Protein AF-X0ZHG0-F1 (afdb_monomer_lite)

Radius of gyration: 11.56 Å; chains: 1; bounding box: 28×22×31 Å

InterPro domains:
  IPR011994 Cytidylate kinase domain [PF02224] (1-54)
  IPR027417 P-loop containing nucleoside triphosphate hydrolase [G3DSA:3.40.50.300] (1-56)

Sequence (56 aa):
MYRALAYLALKREVNLYDEKALTDLTIDSPIEIENDAEHNSIIKIDGEDVTNKIFS

Structure (mmCIF, N/CA/C/O backbone):
data_AF-X0ZHG0-F1
#
_entry.id   AF-X0ZHG0-F1
#
loop_
_atom_site.group_PDB
_atom_site.id
_atom_site.type_symbol
_atom_site.label_atom_id
_atom_site.label_alt_id
_atom_site.label_comp_id
_atom_site.label_asym_id
_atom_site.label_entity_id
_atom_site.label_seq_id
_atom_site.pdbx_PDB_ins_code
_atom_site.Cartn_x
_atom_site.Cartn_y
_atom_site.Cartn_z
_atom_site.occupancy
_atom_site.B_iso_or_equiv
_atom_site.auth_seq_id
_atom_site.auth_comp_id
_atom_site.auth_asym_id
_atom_site.auth_atom_id
_atom_site.pdbx_PDB_model_n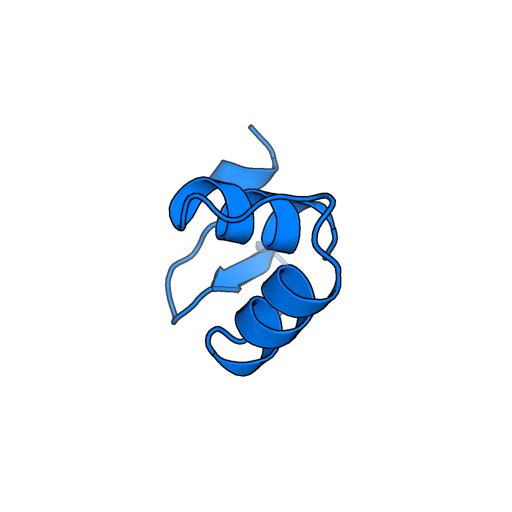um
ATOM 1 N N . MET A 1 1 ? 7.732 4.854 -2.523 1.00 64.88 1 MET A N 1
ATOM 2 C CA . MET A 1 1 ? 7.152 4.712 -1.166 1.00 64.88 1 MET A CA 1
ATOM 3 C C . MET A 1 1 ? 5.918 5.580 -0.939 1.00 64.88 1 MET A C 1
ATOM 5 O O . MET A 1 1 ? 4.847 5.002 -0.863 1.00 64.88 1 MET A O 1
ATOM 9 N N . TYR A 1 2 ? 5.999 6.920 -0.903 1.00 75.81 2 TYR A N 1
ATOM 10 C CA . TYR A 1 2 ? 4.838 7.773 -0.559 1.00 75.81 2 TYR A CA 1
ATOM 11 C C . TYR A 1 2 ? 3.574 7.537 -1.403 1.00 75.81 2 TYR A C 1
ATOM 13 O O . TYR A 1 2 ? 2.478 7.471 -0.859 1.00 75.81 2 TYR A O 1
ATOM 21 N N . ARG A 1 3 ? 3.715 7.346 -2.721 1.00 81.50 3 ARG A N 1
ATOM 22 C CA . ARG A 1 3 ? 2.568 7.076 -3.607 1.00 81.50 3 ARG A CA 1
ATOM 23 C C . ARG A 1 3 ? 1.917 5.712 -3.358 1.00 81.50 3 ARG A C 1
ATOM 25 O O . ARG A 1 3 ? 0.705 5.596 -3.454 1.00 81.50 3 ARG A O 1
ATOM 32 N N . ALA A 1 4 ? 2.713 4.707 -2.995 1.00 83.75 4 ALA A N 1
ATOM 33 C CA . ALA A 1 4 ? 2.226 3.368 -2.673 1.00 83.75 4 ALA A CA 1
ATOM 34 C C . ALA A 1 4 ? 1.433 3.361 -1.359 1.00 83.75 4 ALA A C 1
ATOM 36 O O . ALA A 1 4 ? 0.348 2.794 -1.303 1.00 83.75 4 ALA A O 1
ATOM 37 N N . LEU A 1 5 ? 1.928 4.074 -0.340 1.00 85.50 5 LEU A N 1
ATOM 38 C CA . LEU A 1 5 ? 1.212 4.250 0.924 1.00 85.50 5 LEU A CA 1
ATOM 39 C C . LEU A 1 5 ? -0.096 5.029 0.731 1.00 85.50 5 LEU A C 1
ATOM 41 O O . LEU A 1 5 ? -1.136 4.615 1.232 1.00 85.50 5 LEU A O 1
ATOM 45 N N . ALA A 1 6 ? -0.064 6.121 -0.037 1.00 85.75 6 ALA A N 1
A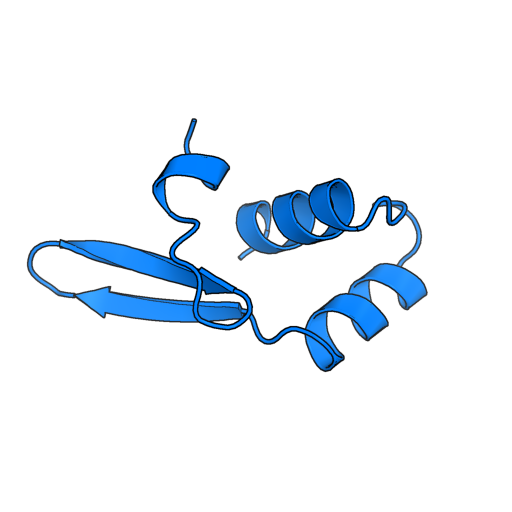TOM 46 C CA . ALA A 1 6 ? -1.264 6.897 -0.339 1.00 85.75 6 ALA A CA 1
ATOM 47 C C . ALA A 1 6 ? -2.306 6.068 -1.109 1.00 85.75 6 ALA A C 1
ATOM 49 O O . ALA A 1 6 ? -3.490 6.111 -0.786 1.00 85.75 6 ALA A O 1
ATOM 50 N N . TYR A 1 7 ? -1.868 5.273 -2.087 1.00 86.94 7 TYR A N 1
ATOM 51 C CA . TYR A 1 7 ? -2.735 4.351 -2.818 1.00 86.94 7 TYR A CA 1
ATOM 52 C C . TYR A 1 7 ? -3.371 3.303 -1.900 1.00 86.94 7 TYR A C 1
ATOM 54 O O . TYR A 1 7 ? -4.574 3.061 -1.978 1.00 86.94 7 TYR A O 1
ATOM 62 N N . LEU A 1 8 ? -2.583 2.711 -1.002 1.00 86.81 8 LEU A N 1
ATOM 63 C CA . LEU A 1 8 ? -3.070 1.729 -0.040 1.00 86.81 8 LEU A CA 1
ATOM 64 C C . LEU A 1 8 ? -4.099 2.331 0.921 1.00 86.81 8 LEU A C 1
ATOM 66 O O . LEU A 1 8 ? -5.140 1.722 1.167 1.00 86.81 8 LEU A O 1
ATOM 70 N N . ALA A 1 9 ? -3.835 3.541 1.417 1.00 88.50 9 ALA A N 1
ATOM 71 C CA . ALA A 1 9 ? -4.751 4.263 2.289 1.00 88.50 9 ALA A CA 1
ATOM 72 C C . ALA A 1 9 ? -6.070 4.581 1.575 1.00 88.50 9 ALA A C 1
ATOM 74 O O . ALA A 1 9 ? -7.131 4.317 2.127 1.00 88.50 9 ALA A O 1
ATOM 75 N N . LEU A 1 10 ? -6.023 5.034 0.317 1.00 87.81 10 LEU A N 1
ATOM 76 C CA . LEU A 1 10 ? -7.226 5.243 -0.496 1.00 87.81 10 LEU A CA 1
ATOM 77 C C . LEU A 1 10 ? -8.002 3.938 -0.725 1.00 87.81 10 LEU A C 1
ATOM 79 O O . LEU A 1 10 ? -9.218 3.917 -0.560 1.00 87.81 10 LEU A O 1
ATOM 83 N N . LYS A 1 11 ? -7.310 2.839 -1.060 1.00 87.19 11 LYS A N 1
ATOM 84 C CA . LYS A 1 11 ? -7.920 1.517 -1.298 1.00 87.19 11 LYS A CA 1
ATOM 85 C C . LYS A 1 11 ? -8.640 0.974 -0.059 1.00 87.19 11 LYS A C 1
ATOM 87 O O . LYS A 1 11 ? -9.612 0.240 -0.207 1.00 87.19 11 LYS A O 1
ATOM 92 N N . ARG A 1 12 ? -8.160 1.308 1.142 1.00 87.75 12 ARG A N 1
ATOM 93 C CA . ARG A 1 12 ? -8.739 0.875 2.425 1.00 87.75 12 ARG A CA 1
ATOM 94 C C . ARG A 1 12 ? -9.530 1.968 3.150 1.00 87.75 12 ARG A C 1
ATOM 96 O O . ARG A 1 12 ? -9.864 1.782 4.314 1.00 87.75 12 ARG A O 1
ATOM 103 N N . GLU A 1 13 ? -9.820 3.081 2.474 1.00 90.50 13 GLU A N 1
ATOM 104 C CA . GLU A 1 13 ? -10.569 4.224 3.021 1.00 90.50 13 GLU A CA 1
ATOM 105 C C . GLU A 1 13 ? -9.975 4.786 4.331 1.00 90.50 13 GLU A C 1
ATOM 107 O O . GLU A 1 13 ? -10.680 5.285 5.207 1.00 90.50 13 GLU A O 1
ATOM 112 N N . VAL A 1 14 ? -8.649 4.725 4.465 1.00 91.38 14 VAL A N 1
ATOM 113 C CA . VAL A 1 14 ? -7.915 5.232 5.625 1.00 91.38 14 VAL A CA 1
ATOM 114 C C . VAL A 1 14 ? -7.556 6.701 5.441 1.00 91.38 14 VAL A C 1
ATOM 116 O O . VAL A 1 14 ? -7.096 7.137 4.384 1.00 91.38 14 VAL A O 1
ATOM 119 N N . ASN A 1 15 ? -7.753 7.477 6.505 1.00 88.25 15 ASN A N 1
ATOM 120 C CA . ASN A 1 15 ? -7.434 8.895 6.529 1.00 88.25 15 ASN A CA 1
ATOM 121 C C . ASN A 1 15 ? -5.914 9.123 6.443 1.00 88.25 15 ASN A C 1
ATOM 123 O O . ASN A 1 15 ? -5.165 8.710 7.323 1.00 88.25 15 ASN A O 1
ATOM 127 N N . LEU A 1 16 ? -5.472 9.859 5.419 1.00 85.56 16 LEU A N 1
ATOM 128 C CA . LEU A 1 16 ? -4.063 10.214 5.196 1.00 85.56 16 LEU A CA 1
ATOM 129 C C . LEU A 1 16 ? -3.466 11.136 6.273 1.00 85.56 16 LEU A C 1
ATOM 131 O O . LEU A 1 16 ? -2.251 11.305 6.325 1.00 85.56 16 LEU A O 1
ATOM 135 N N . TYR A 1 17 ? -4.302 11.760 7.101 1.00 87.00 17 TYR A N 1
ATOM 136 C CA . TYR A 1 17 ? -3.864 12.616 8.205 1.00 87.00 17 TYR A CA 1
ATOM 137 C C . TYR A 1 17 ? -3.836 11.883 9.553 1.00 87.00 17 TYR A C 1
ATOM 139 O O . TYR A 1 17 ? -3.414 12.466 10.549 1.00 87.00 17 TYR A O 1
ATOM 147 N N . ASP A 1 18 ? -4.281 10.624 9.59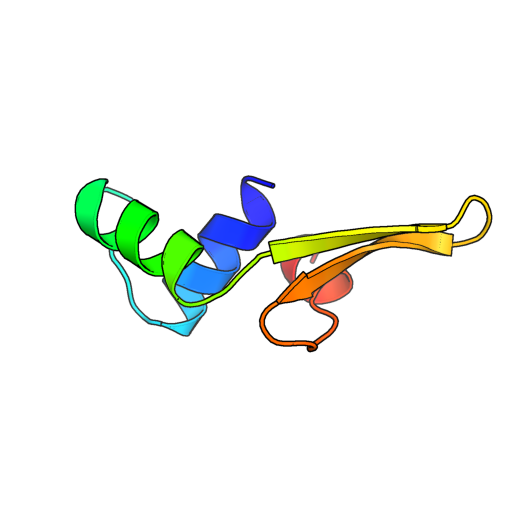6 1.00 90.38 18 ASP A N 1
ATOM 148 C CA . ASP A 1 18 ? -4.195 9.776 10.782 1.00 90.38 18 ASP A CA 1
ATOM 149 C C . ASP A 1 18 ? -2.902 8.949 10.732 1.00 90.38 18 ASP A C 1
ATOM 151 O O . ASP A 1 18 ? -2.820 7.893 10.104 1.00 90.38 18 ASP A O 1
ATOM 155 N N . GLU A 1 19 ? -1.864 9.460 11.392 1.00 88.94 19 GLU A N 1
ATOM 156 C CA . GLU A 1 19 ? -0.537 8.840 11.432 1.00 88.94 19 GLU A CA 1
ATOM 157 C C . GLU A 1 19 ? -0.569 7.419 12.009 1.00 88.94 19 GLU A C 1
ATOM 159 O O . GLU A 1 19 ? 0.146 6.534 11.529 1.00 88.94 19 GLU A O 1
ATOM 164 N N . LYS A 1 20 ? -1.429 7.173 13.004 1.00 90.62 20 LYS A N 1
ATOM 165 C CA . LYS A 1 20 ? -1.551 5.848 13.608 1.00 90.62 20 LYS A CA 1
ATOM 166 C C . LYS A 1 20 ? -2.157 4.875 12.605 1.00 90.62 20 LYS A C 1
ATOM 168 O O . LYS A 1 20 ? -1.604 3.798 12.404 1.00 90.62 20 LYS A O 1
ATOM 173 N N . ALA A 1 21 ? -3.244 5.267 11.946 1.00 87.94 21 ALA A N 1
ATOM 174 C CA . ALA A 1 21 ? -3.898 4.415 10.961 1.00 87.94 21 ALA A CA 1
ATOM 175 C C . ALA A 1 21 ? -2.987 4.111 9.760 1.00 87.94 21 ALA A C 1
ATOM 177 O O . ALA A 1 21 ? -2.987 2.987 9.265 1.00 87.94 21 ALA A O 1
ATOM 178 N N . LEU A 1 22 ? -2.170 5.076 9.323 1.00 87.06 22 LEU A N 1
ATOM 179 C CA . LEU A 1 22 ? -1.162 4.858 8.280 1.00 87.06 22 LEU A CA 1
ATOM 180 C C . LEU A 1 22 ? -0.056 3.894 8.716 1.00 87.06 22 LEU A C 1
ATOM 182 O O . LEU A 1 22 ? 0.379 3.060 7.922 1.00 87.06 22 LEU A O 1
ATOM 186 N N . THR A 1 23 ? 0.387 4.002 9.968 1.00 87.94 23 THR A N 1
ATOM 187 C CA . THR A 1 23 ? 1.405 3.109 10.531 1.00 87.94 23 THR A CA 1
ATOM 188 C C . THR A 1 23 ? 0.875 1.680 10.620 1.00 87.94 23 THR A C 1
ATOM 190 O O . THR A 1 23 ? 1.528 0.755 10.133 1.00 87.94 23 THR A O 1
ATOM 193 N N . ASP A 1 24 ? -0.337 1.507 11.153 1.00 89.25 24 ASP A N 1
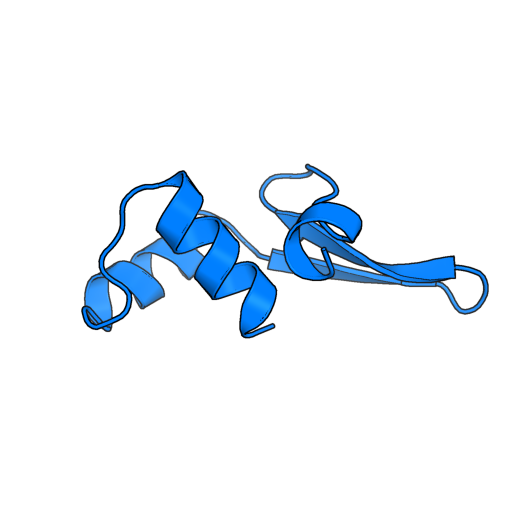ATOM 194 C CA . ASP A 1 24 ? -1.018 0.211 11.228 1.00 89.25 24 ASP A CA 1
ATOM 195 C C . ASP A 1 24 ? -1.175 -0.398 9.814 1.00 89.25 24 ASP A C 1
ATOM 197 O O . ASP A 1 24 ? -0.888 -1.575 9.600 1.00 89.25 24 ASP A O 1
ATOM 201 N N . LEU A 1 25 ? -1.486 0.430 8.806 1.00 87.31 25 LEU A N 1
ATOM 202 C CA . LEU A 1 25 ? -1.575 0.017 7.400 1.00 87.31 25 LEU A CA 1
ATOM 203 C C . LEU A 1 25 ? -0.283 -0.610 6.863 1.00 87.31 25 LEU A C 1
ATOM 205 O O . LEU A 1 25 ? -0.328 -1.603 6.140 1.00 87.31 25 LEU A O 1
ATOM 209 N N . THR A 1 26 ? 0.865 -0.007 7.179 1.00 82.75 26 THR A N 1
ATOM 210 C CA . THR A 1 26 ? 2.169 -0.497 6.705 1.00 82.75 26 THR A CA 1
ATOM 211 C C . THR A 1 26 ? 2.625 -1.771 7.401 1.00 82.75 26 THR A C 1
ATOM 213 O O . THR A 1 26 ? 3.435 -2.504 6.838 1.00 82.75 26 THR A O 1
ATOM 216 N N . ILE A 1 27 ? 2.116 -2.036 8.607 1.00 84.81 27 ILE A N 1
ATOM 217 C CA . ILE A 1 27 ? 2.377 -3.278 9.339 1.00 84.81 27 ILE A CA 1
ATOM 218 C C . ILE A 1 27 ? 1.553 -4.419 8.735 1.00 84.81 27 ILE A C 1
ATOM 220 O O . ILE A 1 27 ? 2.090 -5.500 8.501 1.00 84.81 27 ILE A O 1
ATOM 224 N N . ASP A 1 28 ? 0.274 -4.165 8.453 1.00 85.88 28 ASP A N 1
ATOM 225 C CA . ASP A 1 28 ? -0.655 -5.183 7.951 1.00 85.88 28 ASP A CA 1
ATOM 226 C C . ASP A 1 28 ? -0.438 -5.529 6.472 1.00 85.88 28 ASP A C 1
ATOM 228 O O . ASP A 1 28 ? -0.725 -6.649 6.050 1.00 85.88 28 ASP A O 1
ATOM 232 N N . SER A 1 29 ? 0.051 -4.570 5.684 1.00 84.25 29 SER A N 1
ATOM 233 C CA . SER A 1 29 ? 0.239 -4.706 4.241 1.00 84.25 29 SER A CA 1
ATOM 234 C C . SER A 1 29 ? 1.632 -4.227 3.836 1.00 84.25 29 SER A C 1
ATOM 236 O O . SER A 1 29 ? 1.820 -3.041 3.530 1.00 84.25 29 SER A O 1
ATOM 238 N N . PRO A 1 30 ? 2.629 -5.130 3.829 1.00 82.06 30 PRO A N 1
ATOM 239 C CA . PRO A 1 30 ? 3.982 -4.773 3.444 1.00 82.06 30 PRO A CA 1
ATOM 240 C C . PRO A 1 30 ? 4.014 -4.303 1.986 1.00 82.06 30 PRO A C 1
ATOM 242 O O . PRO A 1 30 ? 3.442 -4.918 1.084 1.00 82.06 30 PRO A O 1
ATOM 245 N N . ILE A 1 31 ? 4.696 -3.180 1.766 1.00 85.56 31 ILE A N 1
ATOM 246 C CA . ILE A 1 31 ? 4.951 -2.635 0.433 1.00 85.56 31 ILE A CA 1
ATOM 247 C C . ILE A 1 31 ? 6.288 -3.198 -0.034 1.00 85.56 31 ILE A C 1
ATOM 249 O O . ILE A 1 31 ? 7.343 -2.836 0.492 1.00 85.56 31 ILE A O 1
ATOM 253 N N . GLU A 1 32 ? 6.243 -4.060 -1.037 1.00 87.38 32 GLU A N 1
ATOM 254 C CA . GLU A 1 32 ? 7.421 -4.676 -1.631 1.00 87.38 32 GLU A CA 1
ATOM 255 C C . GLU A 1 32 ? 7.878 -3.858 -2.840 1.00 87.38 32 GLU A C 1
ATOM 257 O O . GLU A 1 32 ? 7.075 -3.412 -3.663 1.00 87.38 32 GLU A O 1
ATOM 262 N N . ILE A 1 33 ? 9.188 -3.633 -2.935 1.00 85.19 33 ILE A N 1
ATOM 263 C CA . ILE A 1 33 ? 9.804 -2.943 -4.067 1.00 85.19 33 ILE A CA 1
ATOM 264 C C . ILE A 1 33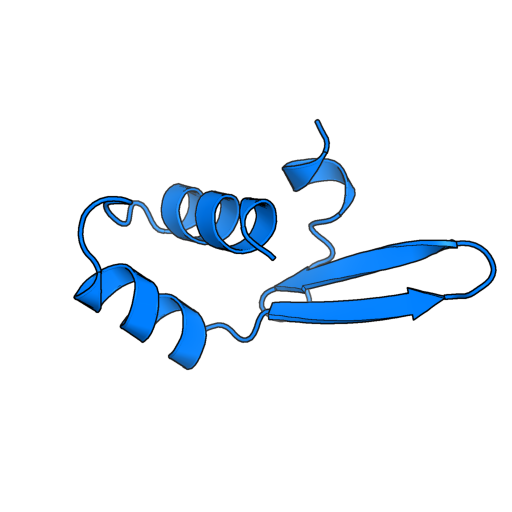 ? 10.818 -3.895 -4.678 1.00 85.19 33 ILE A C 1
ATOM 266 O O . ILE A 1 33 ? 11.866 -4.164 -4.090 1.00 85.19 33 ILE A O 1
ATOM 270 N N . GLU A 1 34 ? 10.507 -4.380 -5.871 1.00 85.31 34 GLU A N 1
ATOM 271 C CA . GLU A 1 34 ? 11.417 -5.177 -6.678 1.00 85.31 34 GLU A CA 1
ATOM 272 C C . GLU A 1 34 ? 12.068 -4.252 -7.704 1.00 85.31 34 GLU A C 1
ATOM 274 O O . GLU A 1 34 ? 11.404 -3.676 -8.562 1.00 85.31 34 GLU A O 1
ATOM 279 N N . ASN A 1 35 ? 13.381 -4.061 -7.589 1.00 72.94 35 ASN A N 1
ATOM 280 C CA . ASN A 1 35 ? 14.141 -3.334 -8.597 1.00 72.94 35 ASN A CA 1
ATOM 281 C C . ASN A 1 35 ? 14.655 -4.333 -9.625 1.00 72.94 35 ASN A C 1
ATOM 283 O O . ASN A 1 35 ? 15.566 -5.105 -9.328 1.00 72.94 35 ASN A O 1
ATOM 287 N N . ASP A 1 36 ? 14.094 -4.285 -10.826 1.00 66.56 36 ASP A N 1
ATOM 288 C CA . ASP A 1 36 ? 14.670 -4.948 -11.985 1.00 66.56 36 ASP A CA 1
ATOM 289 C C . ASP A 1 36 ? 15.481 -3.916 -12.781 1.00 66.56 36 ASP A C 1
ATOM 291 O O . ASP A 1 36 ? 14.996 -2.825 -13.095 1.00 66.56 36 ASP A O 1
ATOM 295 N N . ALA A 1 37 ? 16.738 -4.251 -13.078 1.00 64.25 37 ALA A N 1
ATOM 296 C CA . ALA A 1 37 ? 17.630 -3.414 -13.872 1.00 64.25 37 ALA A CA 1
ATOM 297 C C . ALA A 1 37 ? 17.115 -3.200 -15.310 1.00 64.25 37 ALA A C 1
ATOM 299 O O . ALA A 1 37 ? 17.517 -2.227 -15.948 1.00 64.25 37 ALA A O 1
ATOM 300 N N . GLU A 1 38 ? 16.222 -4.067 -15.804 1.00 65.06 38 GLU A N 1
ATOM 301 C CA . GLU A 1 38 ? 15.602 -3.958 -17.130 1.00 65.06 38 GLU A CA 1
ATOM 302 C C . GLU A 1 38 ? 14.205 -3.306 -17.120 1.00 65.06 38 GLU A C 1
ATOM 304 O O . GLU A 1 38 ? 13.842 -2.659 -18.103 1.00 65.06 38 GLU A O 1
ATOM 309 N N . HIS A 1 39 ? 13.422 -3.424 -16.036 1.00 59.12 39 HIS A N 1
ATOM 310 C CA . HIS A 1 39 ? 11.970 -3.139 -16.057 1.00 59.12 39 HIS A CA 1
ATOM 311 C C . HIS A 1 39 ? 11.492 -1.973 -15.171 1.00 59.12 39 HIS A C 1
ATOM 313 O O . HIS A 1 39 ? 10.285 -1.809 -14.991 1.00 59.12 39 HIS A O 1
ATOM 319 N N . ASN A 1 40 ? 12.398 -1.119 -14.673 1.00 69.12 40 ASN A N 1
ATOM 320 C CA . ASN A 1 40 ? 12.116 -0.129 -13.618 1.00 69.12 40 ASN A CA 1
ATOM 321 C C . ASN A 1 40 ? 11.657 -0.784 -12.294 1.00 69.12 40 ASN A C 1
ATOM 323 O O . ASN A 1 40 ? 11.456 -1.991 -12.190 1.00 69.12 40 ASN A O 1
ATOM 327 N N . SER A 1 41 ? 11.534 0.020 -11.234 1.00 79.12 41 SER A N 1
ATOM 328 C CA . SER A 1 41 ? 11.053 -0.445 -9.929 1.00 79.12 41 SER A CA 1
ATOM 329 C C . SER A 1 41 ? 9.590 -0.903 -10.006 1.00 79.12 41 SER A C 1
ATOM 331 O O . SER A 1 41 ? 8.700 -0.078 -10.226 1.00 79.12 41 SER A O 1
ATOM 333 N N . ILE A 1 42 ? 9.343 -2.189 -9.758 1.00 85.44 42 ILE A N 1
ATOM 334 C CA . ILE A 1 42 ? 8.010 -2.772 -9.592 1.00 85.44 42 ILE A CA 1
ATOM 335 C C . ILE A 1 42 ? 7.604 -2.616 -8.127 1.00 85.44 42 ILE A C 1
ATOM 337 O O . ILE A 1 42 ? 8.363 -2.941 -7.213 1.00 85.44 42 ILE A O 1
ATOM 341 N N . ILE A 1 43 ? 6.400 -2.099 -7.898 1.00 86.88 43 ILE A N 1
ATOM 342 C CA . ILE A 1 43 ? 5.839 -1.899 -6.563 1.00 86.88 43 ILE A CA 1
ATOM 343 C C . ILE A 1 43 ? 4.678 -2.866 -6.382 1.00 86.88 43 ILE A C 1
ATOM 345 O O . ILE A 1 43 ? 3.677 -2.782 -7.098 1.00 86.88 43 ILE A O 1
ATOM 349 N N . LYS A 1 44 ? 4.804 -3.752 -5.392 1.00 87.75 44 LYS A N 1
ATOM 350 C CA . LYS A 1 44 ? 3.774 -4.719 -5.019 1.00 87.75 44 LYS A CA 1
ATOM 351 C C . LYS A 1 44 ? 3.207 -4.410 -3.640 1.00 87.75 44 LYS A C 1
ATOM 353 O O . LYS A 1 44 ? 3.929 -3.983 -2.740 1.00 87.75 44 LYS A O 1
ATOM 358 N N . ILE A 1 45 ? 1.908 -4.627 -3.475 1.00 87.00 45 ILE A N 1
ATOM 359 C CA . ILE A 1 45 ? 1.230 -4.559 -2.177 1.00 87.00 45 ILE A CA 1
ATOM 360 C C . ILE A 1 45 ? 0.380 -5.813 -2.031 1.00 87.00 45 ILE A C 1
ATOM 362 O O . ILE A 1 45 ? -0.425 -6.099 -2.914 1.00 87.00 45 ILE A O 1
ATOM 366 N N . ASP A 1 46 ? 0.569 -6.568 -0.947 1.00 85.38 46 ASP A N 1
ATOM 367 C CA . ASP A 1 46 ? -0.091 -7.867 -0.733 1.00 85.38 46 ASP A CA 1
ATOM 368 C C . ASP A 1 46 ? 0.091 -8.832 -1.938 1.00 85.38 46 ASP A C 1
ATOM 370 O O . ASP A 1 46 ? -0.805 -9.599 -2.290 1.00 85.38 46 ASP A O 1
ATOM 374 N N . GLY A 1 47 ? 1.240 -8.758 -2.626 1.00 83.38 47 GLY A N 1
ATOM 375 C CA . GLY A 1 47 ? 1.540 -9.535 -3.838 1.00 83.38 47 GLY A CA 1
ATOM 376 C C . GLY A 1 47 ? 0.909 -9.017 -5.144 1.00 83.38 47 GLY A C 1
ATOM 377 O O . GLY A 1 47 ? 1.188 -9.564 -6.210 1.00 83.38 47 GLY A O 1
ATOM 378 N N . GLU A 1 48 ? 0.094 -7.958 -5.101 1.00 86.56 48 GLU A N 1
ATOM 379 C CA . GLU A 1 48 ? -0.493 -7.308 -6.281 1.00 86.56 48 GLU A CA 1
ATOM 380 C C . GLU A 1 48 ? 0.457 -6.244 -6.850 1.00 86.56 48 GLU A C 1
ATOM 382 O O . GLU A 1 48 ? 0.858 -5.336 -6.124 1.00 86.56 48 GLU A O 1
ATOM 387 N N . ASP A 1 49 ? 0.772 -6.298 -8.150 1.00 88.81 49 ASP A N 1
ATOM 388 C CA . ASP A 1 49 ? 1.500 -5.220 -8.837 1.00 88.81 49 ASP A CA 1
ATOM 389 C C . ASP A 1 49 ? 0.609 -3.976 -8.982 1.00 88.81 49 ASP A C 1
ATOM 391 O O . ASP A 1 49 ? -0.407 -3.969 -9.688 1.00 88.81 49 ASP A O 1
ATOM 395 N N . VAL A 1 50 ? 1.008 -2.903 -8.301 1.00 86.81 50 VAL A N 1
ATOM 396 C CA . VAL A 1 50 ? 0.314 -1.612 -8.301 1.00 86.81 50 VAL A CA 1
ATOM 397 C C . VAL A 1 50 ? 1.115 -0.520 -9.000 1.00 86.81 50 VAL A C 1
ATOM 399 O O . VAL A 1 50 ? 0.702 0.637 -8.972 1.00 86.81 50 VAL A O 1
ATOM 402 N N . THR A 1 51 ? 2.230 -0.860 -9.650 1.00 84.69 51 THR A N 1
ATOM 403 C CA . THR A 1 51 ? 3.168 0.091 -10.263 1.00 84.69 51 THR A CA 1
ATOM 404 C C . THR A 1 51 ? 2.427 1.091 -11.148 1.00 84.69 51 THR A C 1
ATOM 406 O O . THR A 1 51 ? 2.424 2.289 -10.883 1.00 84.69 51 THR A O 1
A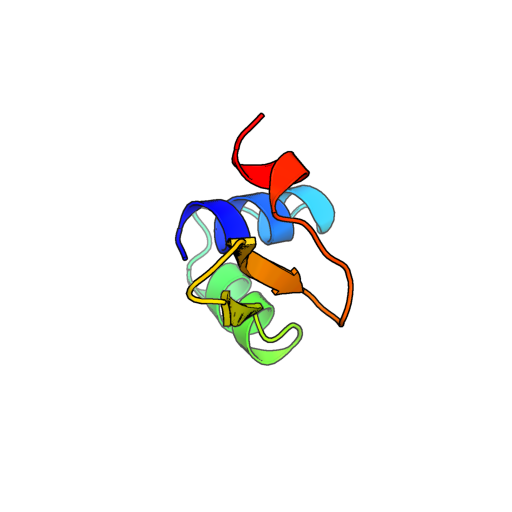TOM 409 N N . ASN A 1 52 ? 1.657 0.616 -12.125 1.00 83.12 52 ASN A N 1
ATOM 410 C CA . ASN A 1 52 ? 0.919 1.509 -13.026 1.00 83.12 52 ASN A CA 1
ATOM 411 C C . ASN A 1 52 ? -0.208 2.294 -12.333 1.00 83.12 52 ASN A C 1
ATOM 413 O O . ASN A 1 52 ? -0.578 3.372 -12.790 1.00 83.12 52 ASN A O 1
ATOM 417 N N . LYS A 1 53 ? -0.737 1.794 -11.211 1.00 82.19 53 LYS A N 1
ATOM 418 C CA . LYS A 1 53 ? -1.851 2.423 -10.482 1.00 82.19 53 LYS A CA 1
ATOM 419 C C . LYS A 1 53 ? -1.423 3.637 -9.662 1.00 82.19 53 LYS A C 1
ATOM 421 O O . LYS A 1 53 ? -2.258 4.473 -9.346 1.00 82.19 53 LYS A O 1
ATOM 426 N N . ILE A 1 54 ? -0.140 3.725 -9.314 1.00 80.00 54 ILE A N 1
ATOM 427 C CA . ILE A 1 54 ? 0.425 4.823 -8.512 1.00 80.00 54 ILE A CA 1
ATOM 428 C C . ILE A 1 54 ? 1.216 5.842 -9.344 1.00 80.00 54 ILE A C 1
ATOM 430 O O . ILE A 1 54 ? 1.679 6.853 -8.807 1.00 80.00 54 ILE A O 1
ATOM 434 N N . PHE A 1 55 ? 1.424 5.556 -10.632 1.00 70.50 55 PHE A N 1
ATOM 435 C CA . PHE A 1 55 ? 2.061 6.460 -11.594 1.00 70.50 55 PHE A CA 1
ATOM 436 C C . PHE A 1 55 ? 1.079 7.061 -12.614 1.00 70.50 55 PHE A C 1
ATOM 438 O O . PHE A 1 55 ? 1.449 8.047 -13.250 1.00 70.50 55 PHE A O 1
ATOM 445 N N . SER A 1 56 ? -0.132 6.500 -12.745 1.00 58.03 56 SER A N 1
ATOM 446 C CA . SER A 1 56 ? -1.277 7.117 -13.437 1.00 58.03 56 SER A CA 1
ATOM 447 C C . SER A 1 56 ? -1.841 8.311 -12.672 1.00 58.03 56 SER A C 1
ATOM 449 O O . SER A 1 56 ? -2.519 9.115 -13.350 1.00 58.03 56 SER A O 1
#

Organism: NCBI:txid412755

pLDDT: mean 82.68, std 8.19, range [58.03, 91.38]

Foldseek 3Di:
DVLVLVVQCVVVVHDPPPPVSSVVSCVVWPWDWDADPPPGIFIDTPNDTCPVVSVD

Secondary structure (DSSP, 8-state):
-HHHHHHHHHHTT--TT-HHHHHHHHHHS-EEEEEETTTEEEEEETTEE-HHHHH-